Protein AF-A0A1P8BAH8-F1 (afdb_monomer)

Organism: Arabidopsis thaliana (NCBI:txid3702)

Inte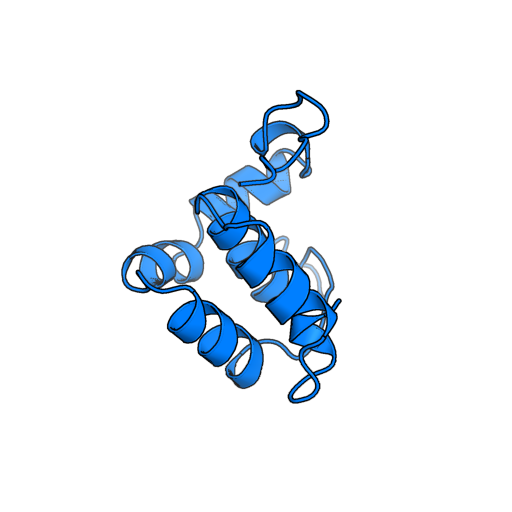rPro domains:
  IPR005037 Pre-mRNA-splicing factor 38 [PF03371] (6-97)
  IPR005037 Pre-mRNA-splicing factor 38 [PTHR23142] (10-97)

pLDDT: mean 86.55, std 8.88, range [48.34, 94.75]

Sequence (97 aa):
MAEIQSNGRAYESLLEKVLSMNILSSDYFKELYGLKTYHEVIDEIYNQVNHVEPWMGGNCRGPSTAYCLLYKFFTMKLTVKQMHGLLKHTDSPYIRA

Nearest PDB structures (foldseek):
  5f5t-assembly2_B  TM=8.851E-01  e=8.099E-03  Thermochaetoides thermophila DSM 1495
  7aav-assembly1_I  TM=8.159E-01  e=4.061E-03  Homo sapiens
  5f5u-assembly3_G  TM=8.888E-01  e=1.211E-02  Thermochaetoides thermophila DSM 1495
  7abg-assembly1_I  TM=7.846E-01  e=2.710E-02  Homo sapiens
  5o9z-assembly1_I  TM=7.991E-01  e=1.708E-01  Homo sapiens

Solvent-accessible surface area (backbone atoms only — not comparable to full-atom values): 6012 Å² total; per-residue (Å²): 131,80,73,77,84,71,92,83,67,62,71,79,74,76,48,58,67,69,54,51,54,38,32,75,67,31,67,69,45,59,58,50,68,73,54,82,51,74,65,55,51,48,52,46,41,64,74,68,42,87,60,85,48,67,47,37,86,76,93,50,86,44,50,16,67,40,45,36,52,51,51,50,51,69,75,43,90,74,49,58,68,55,54,53,46,34,66,66,45,78,91,37,76,73,65,47,107

Foldseek 3Di:
DDAPDDPPDQPCVVDDVVLSVLLVVDPLLVVCVVPDDLVSLLVQCLPQPDDQDQADPDPDRHGGPLVSSVVVVSVDPDDPVSLVCQCPPDSDPSSND

Secondary structure (DSSP, 8-state):
-------SS-GGGTS-HHHHHHHHH-HHHHHGGG--SHHHHHHHHHHH-S---SB-SSS--PBPHHHHHHHHHHHS---HHHHHHHHH--S-TTT--

Mean predicted aligned error: 5.26 Å

Structure (mmCIF, N/CA/C/O backbone):
data_AF-A0A1P8BAH8-F1
#
_entry.id   AF-A0A1P8BAH8-F1
#
loop_
_atom_site.group_PDB
_atom_site.id
_atom_site.type_symbol
_atom_site.label_atom_id
_atom_site.label_alt_id
_atom_site.label_comp_id
_atom_site.label_asym_id
_atom_site.label_entity_id
_atom_site.label_seq_id
_atom_site.pdbx_PDB_ins_code
_atom_site.Cartn_x
_atom_site.Cartn_y
_atom_site.Cartn_z
_atom_site.occupancy
_atom_site.B_iso_or_equiv
_atom_site.auth_seq_id
_atom_site.auth_comp_id
_atom_site.auth_asym_id
_atom_site.auth_atom_id
_atom_site.pdbx_PDB_model_num
ATOM 1 N N . MET A 1 1 ? -10.057 5.295 21.756 1.00 48.34 1 MET A 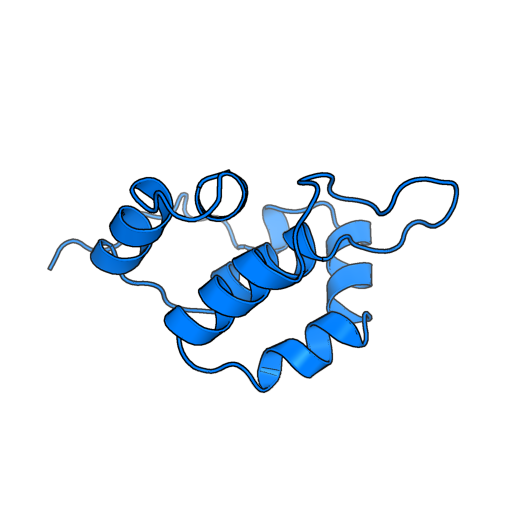N 1
ATOM 2 C CA . MET A 1 1 ? -9.680 4.678 20.466 1.00 48.34 1 MET A CA 1
ATOM 3 C C . MET A 1 1 ? -8.212 4.321 20.596 1.00 48.34 1 MET A C 1
ATOM 5 O O . MET A 1 1 ? -7.461 5.208 20.962 1.00 48.34 1 MET A O 1
ATOM 9 N N . ALA A 1 2 ? -7.821 3.054 20.453 1.00 55.12 2 ALA A N 1
ATOM 10 C CA . ALA A 1 2 ? -6.404 2.699 20.541 1.00 55.12 2 ALA A CA 1
ATOM 11 C C . ALA A 1 2 ? -5.677 3.298 19.327 1.00 55.12 2 ALA A C 1
ATOM 13 O O . ALA A 1 2 ? -6.095 3.052 18.194 1.00 55.12 2 ALA A O 1
ATOM 14 N N . GLU A 1 3 ? -4.662 4.127 19.556 1.00 59.88 3 GLU A N 1
ATOM 15 C CA . GLU A 1 3 ? -3.769 4.597 18.496 1.00 59.88 3 GLU A CA 1
ATOM 16 C C . GLU A 1 3 ? -2.856 3.451 18.053 1.00 59.88 3 GLU A C 1
ATOM 18 O O . GLU A 1 3 ? -2.470 2.601 18.858 1.00 59.88 3 GLU A O 1
ATOM 23 N N . ILE A 1 4 ? -2.525 3.404 16.759 1.00 69.06 4 ILE A N 1
ATOM 24 C CA . ILE A 1 4 ? -1.520 2.462 16.265 1.00 69.06 4 ILE A CA 1
ATOM 25 C C . ILE A 1 4 ? -0.172 2.909 16.823 1.00 69.06 4 ILE A C 1
ATOM 27 O O . ILE A 1 4 ? 0.346 3.962 16.453 1.00 69.06 4 ILE A O 1
ATOM 31 N N . GLN A 1 5 ? 0.409 2.091 17.695 1.00 72.75 5 GLN A N 1
ATOM 32 C CA . GLN A 1 5 ? 1.767 2.305 18.164 1.00 72.75 5 GLN A CA 1
ATOM 33 C C . GLN A 1 5 ? 2.738 1.915 17.044 1.00 72.75 5 GLN A C 1
ATOM 35 O O . GLN A 1 5 ? 2.954 0.735 16.773 1.00 72.75 5 GLN A O 1
ATOM 40 N N . SER A 1 6 ? 3.290 2.913 16.354 1.00 77.38 6 SER A N 1
ATOM 41 C CA . SER A 1 6 ? 4.351 2.695 15.368 1.00 77.38 6 SER A CA 1
ATOM 42 C C . SER A 1 6 ? 5.709 2.547 16.061 1.00 77.38 6 SER A C 1
ATOM 44 O O . SER A 1 6 ? 5.906 2.988 17.192 1.00 77.38 6 SER A O 1
ATOM 46 N N . ASN A 1 7 ? 6.682 1.960 15.367 1.00 79.81 7 ASN A N 1
ATOM 47 C CA . ASN A 1 7 ? 8.059 1.826 15.857 1.00 79.81 7 ASN A CA 1
ATOM 48 C C . ASN A 1 7 ? 8.857 3.153 15.835 1.00 79.81 7 ASN A C 1
ATOM 50 O O . ASN A 1 7 ? 10.075 3.133 16.012 1.00 79.81 7 ASN A O 1
ATOM 54 N N . GLY A 1 8 ? 8.196 4.289 15.573 1.00 78.56 8 GLY A N 1
ATOM 55 C CA . GLY A 1 8 ? 8.801 5.622 15.514 1.00 78.56 8 GLY A CA 1
ATOM 56 C C . GLY A 1 8 ? 9.690 5.879 14.292 1.00 78.56 8 GLY A C 1
ATOM 57 O O . GLY A 1 8 ? 10.264 6.961 14.186 1.00 78.56 8 GLY A O 1
ATOM 58 N N . ARG A 1 9 ? 9.822 4.918 13.368 1.00 83.19 9 ARG A N 1
ATOM 59 C CA . ARG A 1 9 ? 10.608 5.072 12.139 1.00 83.19 9 ARG A CA 1
ATOM 60 C C . ARG A 1 9 ? 9.723 5.532 10.986 1.00 83.19 9 ARG A C 1
ATOM 62 O O . ARG A 1 9 ? 8.567 5.132 10.879 1.00 83.19 9 ARG A O 1
ATOM 69 N N . ALA A 1 10 ? 10.287 6.343 10.092 1.00 82.69 10 ALA A N 1
ATOM 70 C CA . ALA A 1 10 ? 9.613 6.715 8.853 1.00 82.69 10 ALA A CA 1
ATOM 71 C C . ALA A 1 10 ? 9.397 5.470 7.979 1.00 82.69 10 ALA A C 1
ATOM 73 O O . ALA A 1 10 ? 10.296 4.632 7.867 1.00 82.69 10 ALA A O 1
ATOM 74 N N . TYR A 1 11 ? 8.238 5.366 7.324 1.00 81.06 11 TYR A N 1
ATOM 75 C CA . TYR A 1 11 ? 7.927 4.223 6.460 1.00 81.06 11 TYR A CA 1
ATOM 76 C C . TYR A 1 11 ? 8.916 4.081 5.290 1.00 81.06 11 TYR A C 1
ATOM 78 O O . TYR A 1 11 ? 9.225 2.969 4.878 1.00 81.06 11 TYR A O 1
ATOM 86 N N . GLU A 1 12 ? 9.498 5.192 4.829 1.00 79.31 12 GLU A N 1
ATOM 87 C CA . GLU A 1 12 ? 10.556 5.222 3.808 1.00 79.31 12 GLU A CA 1
ATOM 88 C C . GLU A 1 12 ? 11.825 4.464 4.225 1.00 79.31 12 GLU A C 1
ATOM 90 O O . GLU A 1 12 ? 12.588 4.025 3.374 1.00 79.31 12 GLU A O 1
ATOM 95 N N . SER A 1 13 ? 12.052 4.294 5.532 1.00 82.50 13 SER A N 1
ATOM 96 C CA . SER A 1 13 ? 13.193 3.543 6.072 1.00 82.50 13 SER A CA 1
ATOM 97 C C . SER A 1 13 ? 12.899 2.059 6.318 1.00 82.50 13 SER A C 1
ATOM 99 O O . SER A 1 13 ? 13.796 1.323 6.727 1.00 82.50 13 SER A O 1
ATOM 101 N N . LEU A 1 14 ? 11.651 1.618 6.113 1.00 84.94 14 LEU A N 1
ATOM 102 C CA . LEU A 1 14 ? 11.240 0.224 6.317 1.00 84.94 14 LEU A CA 1
ATOM 103 C C . LEU A 1 14 ? 11.555 -0.661 5.107 1.00 84.94 14 LEU A C 1
ATOM 105 O O . LEU A 1 14 ? 11.682 -1.873 5.260 1.00 84.94 14 LEU A O 1
ATOM 109 N N . LEU A 1 15 ? 11.677 -0.062 3.921 1.00 85.94 15 LEU A N 1
ATOM 110 C CA . LEU A 1 15 ? 12.023 -0.749 2.682 1.00 85.94 15 LEU A CA 1
ATOM 111 C C . LEU A 1 15 ? 13.432 -0.371 2.225 1.00 85.94 15 LEU A C 1
ATOM 113 O O . LEU A 1 15 ? 13.973 0.678 2.571 1.00 85.94 15 LEU A O 1
ATOM 117 N N . GLU A 1 16 ? 14.025 -1.241 1.412 1.00 88.38 16 GLU A N 1
ATOM 118 C CA . GLU A 1 16 ? 15.302 -0.961 0.764 1.00 88.38 16 GLU A CA 1
ATOM 119 C C . GLU A 1 16 ? 15.163 0.253 -0.178 1.00 88.38 16 GLU A C 1
ATOM 121 O O . GLU A 1 16 ? 14.100 0.512 -0.758 1.00 88.38 16 GLU A O 1
ATOM 126 N N . LYS A 1 17 ? 16.225 1.058 -0.279 1.00 88.25 17 LYS A N 1
ATOM 127 C CA . LYS A 1 17 ? 16.165 2.368 -0.935 1.00 88.25 17 LYS A CA 1
ATOM 128 C C . LYS A 1 17 ? 15.913 2.245 -2.437 1.00 88.25 17 LYS A C 1
ATOM 130 O O . LYS A 1 17 ? 15.089 2.990 -2.966 1.00 88.25 17 LYS A O 1
ATOM 135 N N . VAL A 1 18 ? 16.590 1.318 -3.118 1.00 89.25 18 VAL A N 1
ATOM 136 C CA . VAL A 1 18 ? 16.389 1.073 -4.553 1.00 89.25 18 VAL A CA 1
ATOM 137 C C . VAL A 1 18 ? 14.972 0.568 -4.807 1.00 89.25 18 VAL A C 1
ATOM 139 O O . VAL A 1 18 ? 14.310 1.064 -5.717 1.00 89.25 18 VAL A O 1
ATOM 142 N N . LEU A 1 19 ? 14.463 -0.338 -3.970 1.00 89.06 19 LEU A N 1
ATOM 143 C CA . LEU A 1 19 ? 13.085 -0.816 -4.071 1.00 89.06 19 LEU A CA 1
ATOM 144 C C . LEU A 1 19 ? 12.079 0.331 -3.938 1.00 89.06 19 LEU A C 1
ATOM 146 O O . LEU A 1 19 ? 11.189 0.464 -4.772 1.00 89.06 19 LEU A O 1
ATOM 150 N N . SER A 1 20 ? 12.253 1.196 -2.940 1.00 90.38 20 SER A N 1
ATOM 151 C CA . SER A 1 20 ? 11.364 2.343 -2.715 1.00 90.38 20 SER A CA 1
ATOM 152 C C . SER A 1 20 ? 11.369 3.309 -3.904 1.00 90.38 20 SER A C 1
ATOM 154 O O . SER A 1 20 ? 10.311 3.739 -4.358 1.00 90.38 20 SER A O 1
ATOM 156 N N . MET A 1 21 ? 12.548 3.601 -4.467 1.00 90.50 21 MET A N 1
ATOM 157 C CA . MET A 1 21 ? 12.664 4.424 -5.677 1.00 90.50 21 MET A CA 1
ATOM 158 C C . MET A 1 21 ? 11.958 3.783 -6.878 1.00 90.50 21 MET A C 1
ATOM 160 O O . MET A 1 21 ? 11.289 4.479 -7.646 1.00 90.50 21 MET A O 1
ATOM 164 N N . ASN A 1 22 ? 12.064 2.461 -7.020 1.00 91.25 22 ASN A N 1
ATOM 165 C CA . ASN A 1 22 ? 11.431 1.728 -8.110 1.00 91.25 22 ASN A CA 1
ATOM 166 C C . ASN A 1 22 ? 9.906 1.665 -7.948 1.00 91.25 22 ASN A C 1
ATOM 168 O O . ASN A 1 22 ? 9.200 1.822 -8.941 1.00 91.25 22 ASN A O 1
ATOM 172 N N . ILE A 1 23 ? 9.393 1.511 -6.720 1.00 92.12 23 ILE A N 1
ATOM 173 C CA . ILE A 1 23 ? 7.954 1.584 -6.418 1.00 92.12 23 ILE A CA 1
ATOM 174 C C . ILE A 1 23 ? 7.407 2.953 -6.818 1.00 92.12 23 ILE A C 1
ATOM 176 O O . ILE A 1 23 ? 6.470 3.020 -7.604 1.00 92.12 23 ILE A O 1
ATOM 180 N N . LEU A 1 24 ? 8.025 4.041 -6.350 1.00 90.56 24 LEU A N 1
ATOM 181 C CA . LEU A 1 24 ? 7.574 5.406 -6.656 1.00 90.56 24 LEU A CA 1
ATOM 182 C C . LEU A 1 24 ? 7.623 5.731 -8.158 1.00 90.56 24 LEU A C 1
ATOM 184 O O . LEU A 1 24 ? 6.828 6.531 -8.649 1.00 90.56 24 LEU A O 1
ATOM 188 N N . SER A 1 25 ? 8.550 5.111 -8.891 1.00 91.38 25 SER A N 1
ATOM 189 C CA . SER A 1 25 ? 8.682 5.290 -10.341 1.00 91.38 25 SER A CA 1
ATOM 190 C C . SER A 1 25 ? 7.706 4.426 -11.147 1.00 91.38 25 SER A C 1
ATOM 192 O O . SER A 1 25 ? 7.440 4.750 -12.306 1.00 91.38 25 SER A O 1
ATOM 194 N N . SER A 1 26 ? 7.176 3.353 -10.549 1.00 91.12 26 SER A N 1
ATOM 195 C CA . SER A 1 26 ? 6.314 2.372 -11.208 1.00 91.12 26 SER A CA 1
ATOM 196 C C . SER A 1 26 ? 4.972 2.975 -11.611 1.00 91.12 26 SER A C 1
ATOM 198 O O . SER A 1 26 ? 4.313 3.643 -10.815 1.00 91.12 26 SER A O 1
ATOM 200 N N . ASP A 1 27 ? 4.537 2.702 -12.840 1.00 92.12 27 ASP A N 1
ATOM 201 C CA . ASP A 1 27 ? 3.234 3.156 -13.332 1.00 92.12 27 ASP A CA 1
ATOM 202 C C . ASP A 1 27 ? 2.082 2.481 -12.585 1.00 92.12 27 ASP A C 1
ATOM 204 O O . ASP A 1 27 ? 1.124 3.156 -12.220 1.00 92.12 27 ASP A O 1
ATOM 208 N N . TYR A 1 28 ? 2.244 1.207 -12.210 1.00 92.69 28 TYR A N 1
ATOM 209 C CA . TYR A 1 28 ? 1.275 0.504 -11.369 1.00 92.69 28 TYR A CA 1
ATOM 210 C C . TYR A 1 28 ? 1.047 1.240 -10.043 1.00 92.69 28 TYR A C 1
ATOM 212 O O . TYR A 1 28 ? -0.085 1.501 -9.653 1.00 92.69 28 TYR A O 1
ATOM 220 N N . PHE A 1 29 ? 2.119 1.668 -9.365 1.00 93.12 29 PHE A N 1
ATOM 221 C CA . PHE A 1 29 ? 1.978 2.420 -8.116 1.00 93.12 29 PHE A CA 1
ATOM 222 C C . PHE A 1 29 ? 1.271 3.769 -8.322 1.00 93.12 29 PHE A C 1
ATOM 224 O O . PHE A 1 29 ? 0.506 4.201 -7.457 1.00 93.12 29 PHE A O 1
ATOM 231 N N . LYS A 1 30 ? 1.472 4.423 -9.474 1.00 93.56 30 LYS A N 1
ATOM 232 C CA . LYS A 1 30 ? 0.758 5.663 -9.804 1.00 93.56 30 LYS A CA 1
ATOM 233 C C . LYS A 1 30 ? -0.742 5.420 -9.988 1.00 93.56 30 LYS A C 1
ATOM 235 O O . LYS A 1 30 ? -1.549 6.231 -9.538 1.00 93.56 30 LYS A O 1
ATOM 240 N N . GLU A 1 31 ? -1.129 4.302 -10.592 1.00 93.75 31 GLU A N 1
ATOM 241 C CA . GLU A 1 31 ? -2.538 3.916 -10.741 1.00 93.75 31 GLU A CA 1
ATOM 242 C C . GLU A 1 31 ? -3.202 3.655 -9.380 1.00 93.75 31 GLU A C 1
ATOM 244 O O . GLU A 1 31 ? -4.344 4.069 -9.157 1.00 93.75 31 GLU A O 1
ATOM 249 N N . LEU A 1 32 ? -2.456 3.110 -8.408 1.00 93.50 32 LEU A N 1
ATOM 250 C CA . LEU A 1 32 ? -2.954 2.904 -7.043 1.00 93.50 32 LEU A CA 1
ATOM 251 C C . LEU A 1 32 ? -3.363 4.206 -6.336 1.00 93.50 32 LEU A C 1
ATOM 253 O O . LEU A 1 32 ? -4.108 4.142 -5.356 1.00 93.50 32 LEU A O 1
ATOM 257 N N . TYR A 1 33 ? -2.938 5.400 -6.778 1.00 89.69 33 TYR A N 1
ATOM 258 C CA . TYR A 1 33 ? -3.457 6.666 -6.229 1.00 89.69 33 TYR A CA 1
ATOM 259 C C . TYR A 1 33 ? -4.960 6.851 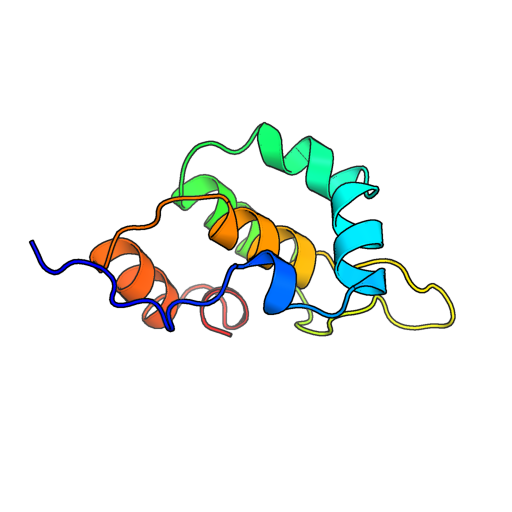-6.473 1.00 89.69 33 TYR A C 1
ATOM 261 O O . TYR A 1 33 ? -5.606 7.559 -5.696 1.00 89.69 33 TYR A O 1
ATOM 269 N N . GLY A 1 34 ? -5.522 6.195 -7.493 1.00 91.50 34 GLY A N 1
ATOM 270 C CA . GLY A 1 34 ? -6.961 6.168 -7.746 1.00 91.50 34 GLY A CA 1
ATOM 271 C C . GLY A 1 34 ? -7.748 5.453 -6.646 1.00 91.50 34 GLY A C 1
ATOM 272 O O . GLY A 1 34 ? -8.857 5.881 -6.328 1.00 91.50 34 GLY A O 1
ATOM 273 N N . LEU A 1 35 ? -7.151 4.437 -6.013 1.00 93.12 35 LEU A N 1
ATOM 274 C CA . LEU A 1 35 ? -7.764 3.681 -4.920 1.00 93.12 35 LEU A CA 1
ATOM 275 C C . LEU A 1 35 ? -7.719 4.507 -3.631 1.00 93.12 35 LEU A C 1
ATOM 277 O O . LEU A 1 35 ? -6.641 4.854 -3.122 1.00 93.12 35 LEU A O 1
ATOM 281 N N . LYS A 1 36 ? -8.891 4.854 -3.097 1.00 90.19 36 LYS A N 1
ATOM 282 C CA . LYS A 1 36 ? -9.010 5.753 -1.934 1.00 90.19 36 LYS A CA 1
ATOM 283 C C . LYS A 1 36 ? -9.406 5.012 -0.675 1.00 90.19 36 LYS A C 1
ATOM 285 O O . LYS A 1 36 ? -9.069 5.449 0.427 1.00 90.19 36 LYS A O 1
ATOM 290 N N . THR A 1 37 ? -10.136 3.918 -0.824 1.00 92.00 37 THR A N 1
ATOM 291 C CA . THR A 1 37 ? -10.671 3.162 0.296 1.00 92.00 37 THR A CA 1
ATOM 292 C C . THR A 1 37 ? -9.813 1.944 0.597 1.00 92.00 37 THR A C 1
ATOM 294 O O . THR A 1 37 ? -9.136 1.380 -0.254 1.00 92.00 37 THR A O 1
ATOM 297 N N . TYR A 1 38 ? -9.853 1.534 1.859 1.00 91.12 38 TYR A N 1
ATOM 298 C CA . TYR A 1 38 ? -9.208 0.314 2.331 1.00 91.12 38 TYR A CA 1
ATOM 299 C C . TYR A 1 38 ? -9.692 -0.938 1.582 1.00 91.12 38 TYR A C 1
ATOM 301 O O . TYR A 1 38 ? -8.883 -1.800 1.259 1.00 91.12 38 TYR A O 1
ATOM 309 N N . HIS A 1 39 ? -10.996 -1.017 1.298 1.00 92.12 39 HIS A N 1
ATOM 310 C CA . HIS A 1 39 ? -11.598 -2.164 0.622 1.00 92.12 39 HIS A CA 1
ATOM 311 C C . HIS A 1 39 ? -11.119 -2.288 -0.824 1.00 92.12 39 HIS A C 1
ATOM 313 O O . HIS A 1 39 ? -10.716 -3.369 -1.219 1.00 92.12 39 HIS A O 1
ATOM 319 N N . GLU A 1 40 ? -11.027 -1.176 -1.558 1.00 94.31 40 GLU A N 1
ATOM 320 C CA . GLU A 1 40 ? -10.487 -1.179 -2.925 1.00 94.31 40 GLU A CA 1
ATOM 321 C C . GLU A 1 40 ? -9.055 -1.727 -2.988 1.00 94.31 40 GLU A C 1
ATOM 323 O O . GLU A 1 40 ? -8.720 -2.485 -3.891 1.00 94.31 40 GLU A O 1
ATOM 328 N N . VAL A 1 41 ? -8.203 -1.380 -2.017 1.00 93.94 41 VAL A N 1
ATOM 329 C CA . VAL A 1 41 ? -6.827 -1.902 -1.974 1.00 93.94 41 VAL A CA 1
ATOM 330 C C . VAL A 1 41 ? -6.810 -3.396 -1.629 1.00 93.94 41 VAL A C 1
ATOM 332 O O . VAL A 1 41 ? -5.971 -4.125 -2.148 1.00 93.94 41 VAL A O 1
ATOM 335 N N . ILE A 1 42 ? -7.732 -3.875 -0.788 1.00 93.62 42 ILE A N 1
ATOM 336 C CA . ILE A 1 42 ? -7.886 -5.314 -0.519 1.00 93.62 42 ILE A CA 1
ATOM 337 C C . ILE A 1 42 ? -8.327 -6.071 -1.761 1.00 93.62 42 ILE A C 1
ATOM 339 O O . ILE A 1 42 ? -7.755 -7.119 -2.058 1.00 93.62 42 ILE A O 1
ATOM 343 N N . ASP A 1 43 ? -9.318 -5.548 -2.474 1.00 93.88 43 ASP A N 1
ATOM 344 C CA . ASP A 1 43 ? -9.818 -6.166 -3.696 1.00 93.88 43 ASP A CA 1
ATOM 345 C C . ASP A 1 43 ? -8.697 -6.230 -4.742 1.00 93.88 43 ASP A C 1
ATOM 347 O O . ASP A 1 43 ? -8.504 -7.255 -5.394 1.00 93.88 43 ASP A O 1
ATOM 351 N N . GLU A 1 44 ? -7.876 -5.182 -4.838 1.00 94.75 44 GLU A N 1
ATOM 352 C CA . GLU A 1 44 ? -6.693 -5.179 -5.699 1.00 94.75 44 GLU A CA 1
ATOM 353 C C . GLU A 1 44 ? -5.664 -6.244 -5.281 1.00 94.75 44 GLU A C 1
ATOM 355 O O . GLU A 1 44 ? -5.125 -6.947 -6.136 1.00 94.75 44 GLU A O 1
ATOM 360 N N . ILE A 1 45 ? -5.429 -6.438 -3.975 1.00 93.31 45 ILE A N 1
ATOM 361 C CA . ILE A 1 45 ? -4.567 -7.524 -3.474 1.00 93.31 45 ILE A CA 1
ATOM 362 C C . ILE A 1 45 ? -5.139 -8.888 -3.859 1.00 93.31 45 ILE A C 1
ATOM 364 O O . ILE A 1 45 ? -4.397 -9.753 -4.319 1.00 93.31 45 ILE A O 1
ATOM 368 N N . TYR A 1 46 ? -6.445 -9.085 -3.692 1.00 93.56 46 TYR A N 1
ATOM 369 C CA . TYR A 1 46 ? -7.111 -10.334 -4.048 1.00 93.56 46 TYR A CA 1
ATOM 370 C C . TYR A 1 46 ? -6.973 -10.652 -5.544 1.00 93.56 46 TYR A C 1
ATOM 372 O O . TYR A 1 46 ? -6.726 -11.801 -5.906 1.00 93.56 46 TYR A O 1
ATOM 380 N N . ASN A 1 47 ? -7.099 -9.635 -6.400 1.00 92.81 47 ASN A N 1
ATOM 381 C CA . ASN A 1 47 ? -7.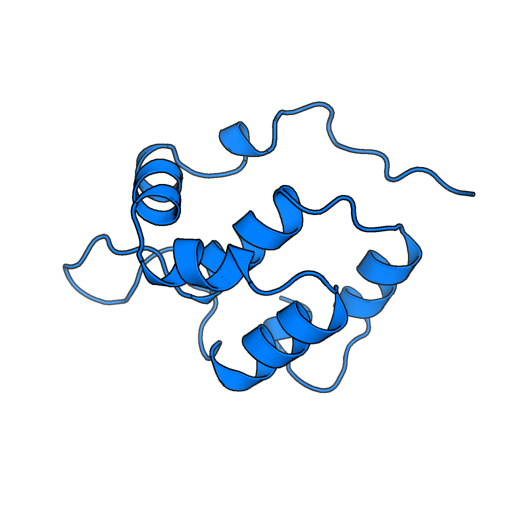100 -9.800 -7.851 1.00 92.81 47 ASN A CA 1
ATOM 382 C C . ASN A 1 47 ? -5.693 -9.906 -8.460 1.00 92.81 47 ASN A C 1
ATOM 384 O O . ASN A 1 47 ? -5.493 -10.699 -9.379 1.00 92.81 47 ASN A O 1
ATOM 388 N N . GLN A 1 48 ? -4.727 -9.111 -7.983 1.00 92.38 48 GLN A N 1
ATOM 389 C CA . GLN A 1 48 ? -3.418 -8.961 -8.638 1.00 92.38 48 GLN A CA 1
ATOM 390 C C . GLN A 1 48 ? -2.263 -9.680 -7.934 1.00 92.38 48 GLN A C 1
ATOM 392 O O . GLN A 1 48 ? -1.218 -9.900 -8.553 1.00 92.38 48 GLN A O 1
ATOM 397 N N . VAL A 1 49 ? -2.384 -10.019 -6.645 1.00 91.62 49 VAL A N 1
ATOM 398 C CA . VAL A 1 49 ? -1.259 -10.586 -5.886 1.00 91.62 49 VAL A CA 1
ATOM 399 C C . VAL A 1 49 ? -1.317 -12.108 -5.881 1.00 91.62 49 VAL A C 1
ATOM 401 O O . VAL A 1 49 ? -2.243 -12.719 -5.358 1.00 91.62 49 VAL A O 1
ATOM 404 N N . ASN A 1 50 ? -0.269 -12.723 -6.426 1.00 88.69 50 ASN A N 1
ATOM 405 C CA . ASN A 1 50 ? -0.057 -14.173 -6.455 1.00 88.69 50 ASN A CA 1
ATOM 406 C C . ASN A 1 50 ? 1.299 -14.598 -5.848 1.00 88.69 50 ASN A C 1
ATOM 408 O O . ASN A 1 50 ? 1.565 -15.790 -5.684 1.00 88.69 50 ASN A O 1
ATOM 412 N N . HIS A 1 51 ? 2.158 -13.646 -5.478 1.00 87.62 51 HIS A N 1
ATOM 413 C CA . HIS A 1 51 ? 3.409 -13.878 -4.758 1.00 87.62 51 HIS A CA 1
ATOM 414 C C . HIS A 1 51 ? 3.741 -12.669 -3.866 1.00 87.62 51 HIS 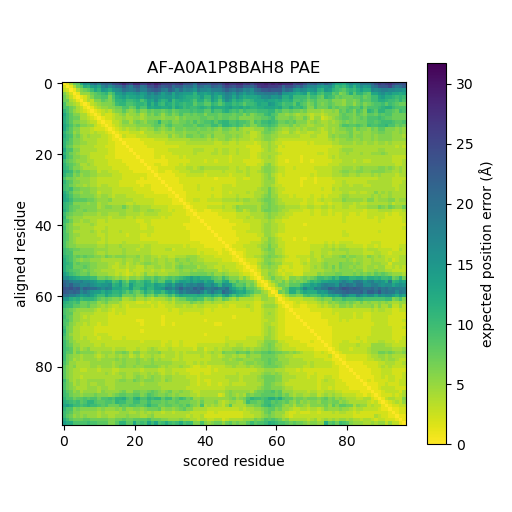A C 1
ATOM 416 O O . HIS A 1 51 ? 3.313 -11.552 -4.139 1.00 87.62 51 HIS A O 1
ATOM 422 N N . VAL A 1 52 ? 4.514 -12.887 -2.798 1.00 87.25 52 VAL A N 1
ATOM 423 C CA . VAL A 1 52 ? 4.895 -11.860 -1.796 1.00 87.25 52 VAL A CA 1
ATOM 424 C C . VAL A 1 52 ? 6.394 -11.553 -1.810 1.00 87.25 52 VAL A C 1
ATOM 426 O O . VAL A 1 52 ? 7.000 -11.204 -0.804 1.00 87.25 52 VAL A O 1
ATOM 429 N N . GLU A 1 53 ? 7.017 -11.682 -2.976 1.00 87.12 53 GLU A N 1
ATOM 430 C CA . GLU A 1 53 ? 8.433 -11.346 -3.150 1.00 87.12 53 GLU A CA 1
ATOM 431 C C . GLU A 1 53 ? 8.600 -9.836 -3.371 1.00 87.12 53 GLU A C 1
ATOM 433 O O . GLU A 1 53 ? 7.752 -9.239 -4.028 1.00 87.12 53 GLU A O 1
ATOM 438 N N . PRO A 1 54 ? 9.671 -9.193 -2.874 1.00 85.31 54 PRO A N 1
ATOM 439 C CA . PRO A 1 54 ? 9.896 -7.753 -3.061 1.00 85.31 54 PRO A CA 1
ATOM 440 C C . PRO A 1 54 ? 10.137 -7.343 -4.514 1.00 85.31 54 PRO A C 1
ATOM 442 O O . PRO A 1 54 ? 9.732 -6.261 -4.941 1.00 85.31 54 PRO A O 1
ATOM 445 N N . TRP A 1 55 ? 10.782 -8.218 -5.277 1.00 85.12 55 TRP A N 1
ATOM 446 C CA . TRP A 1 55 ? 11.140 -7.991 -6.669 1.00 85.12 55 TRP A CA 1
ATOM 447 C C . TRP A 1 55 ? 10.330 -8.926 -7.556 1.00 85.12 55 TRP A C 1
ATOM 449 O O . TRP A 1 55 ? 10.014 -10.043 -7.150 1.00 85.12 55 TRP A O 1
ATOM 459 N N . MET A 1 56 ? 10.011 -8.489 -8.771 1.00 81.12 56 MET A N 1
ATOM 460 C CA . MET A 1 56 ? 9.526 -9.417 -9.791 1.00 81.12 56 MET A CA 1
ATOM 461 C C . MET A 1 56 ? 10.626 -10.431 -10.129 1.00 81.12 56 MET A C 1
ATOM 463 O O . MET A 1 56 ? 11.799 -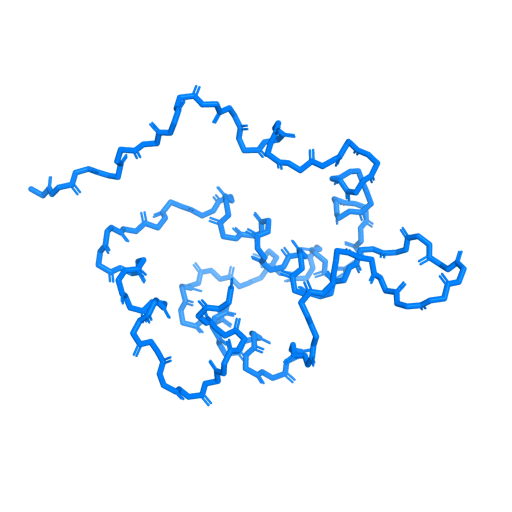10.070 -10.239 1.00 81.12 56 MET A O 1
ATOM 467 N N . GLY A 1 57 ? 10.253 -11.703 -10.281 1.00 69.88 57 GLY A N 1
ATOM 468 C CA . GLY A 1 57 ? 11.198 -12.768 -10.612 1.00 69.88 57 GLY A CA 1
ATOM 469 C C . GLY A 1 57 ? 11.964 -12.499 -11.916 1.00 69.88 57 GLY A C 1
ATOM 470 O O . GLY A 1 57 ? 11.417 -11.974 -12.886 1.00 69.88 57 GLY A O 1
ATOM 471 N N . GLY A 1 58 ? 13.244 -12.884 -11.946 1.00 67.00 58 GLY A N 1
ATOM 472 C CA . GLY A 1 58 ? 14.141 -12.706 -13.093 1.00 67.00 58 GLY A CA 1
ATOM 473 C C . GLY A 1 58 ? 15.161 -11.575 -12.911 1.00 67.00 58 GLY A C 1
ATOM 474 O O . GLY A 1 58 ? 15.448 -11.138 -11.802 1.00 67.00 58 GLY A O 1
ATOM 475 N N . ASN A 1 59 ? 15.754 -11.110 -14.014 1.00 60.72 59 ASN A N 1
ATOM 476 C CA . ASN A 1 59 ? 16.806 -10.079 -13.994 1.00 60.72 59 ASN A CA 1
ATOM 477 C C . ASN A 1 59 ? 16.249 -8.639 -13.932 1.00 60.72 59 ASN A C 1
ATOM 479 O O . ASN A 1 59 ? 17.000 -7.661 -13.935 1.00 60.72 59 ASN A O 1
ATOM 483 N N . CYS A 1 60 ? 14.925 -8.496 -13.913 1.00 64.31 60 CYS A N 1
ATOM 484 C CA . CYS A 1 60 ? 14.241 -7.216 -13.851 1.00 64.31 60 CYS A CA 1
ATOM 485 C C . CYS A 1 60 ? 14.100 -6.798 -12.386 1.00 64.31 60 CYS A C 1
ATOM 487 O O . CYS A 1 60 ? 13.281 -7.345 -11.659 1.00 64.31 60 CYS A O 1
ATOM 489 N N . ARG A 1 61 ? 14.848 -5.776 -11.953 1.00 72.94 61 ARG A N 1
ATOM 490 C CA . ARG A 1 61 ? 14.712 -5.154 -10.616 1.00 72.94 61 ARG A CA 1
ATOM 491 C C . ARG A 1 61 ? 13.419 -4.332 -10.463 1.00 72.94 61 ARG A C 1
ATOM 493 O O . ARG A 1 61 ? 13.420 -3.281 -9.827 1.00 72.94 61 ARG A O 1
ATOM 500 N N . GLY A 1 62 ? 12.327 -4.754 -11.093 1.00 83.31 62 GLY A N 1
ATOM 501 C CA . GLY A 1 62 ? 11.031 -4.101 -10.954 1.00 83.31 62 GLY A CA 1
ATOM 502 C C . GLY A 1 62 ? 10.395 -4.451 -9.606 1.00 83.31 62 GLY A C 1
ATOM 503 O O . GLY A 1 62 ? 10.586 -5.573 -9.125 1.00 83.31 62 GLY A O 1
ATOM 504 N N . PRO A 1 63 ? 9.663 -3.513 -8.986 1.00 90.12 63 PRO A N 1
ATOM 505 C CA . PRO A 1 63 ? 8.964 -3.787 -7.740 1.00 90.12 63 PRO A CA 1
ATOM 506 C C . PRO A 1 63 ? 7.805 -4.749 -8.012 1.00 90.12 63 PRO A C 1
ATOM 508 O O . PRO A 1 63 ? 7.152 -4.652 -9.053 1.00 90.12 63 PRO A O 1
ATOM 511 N N . SER A 1 64 ? 7.534 -5.672 -7.094 1.00 91.31 64 SER A N 1
ATOM 512 C CA . SER A 1 64 ? 6.355 -6.532 -7.211 1.00 91.31 64 SER A CA 1
ATOM 513 C C . SER A 1 64 ? 5.057 -5.775 -6.925 1.00 91.31 64 SER A C 1
ATOM 515 O O . SER A 1 64 ? 5.039 -4.762 -6.218 1.00 91.31 64 SER A O 1
ATOM 517 N N . THR A 1 65 ? 3.941 -6.307 -7.426 1.00 92.12 65 THR A N 1
ATOM 518 C CA . THR A 1 65 ? 2.599 -5.777 -7.140 1.00 92.12 65 THR A CA 1
ATOM 519 C C . THR A 1 65 ? 2.299 -5.790 -5.641 1.00 92.12 65 THR A C 1
ATOM 521 O O . THR A 1 65 ? 1.798 -4.795 -5.114 1.00 92.12 65 THR A O 1
ATOM 524 N N . ALA A 1 66 ? 2.696 -6.854 -4.933 1.00 92.44 66 ALA A N 1
ATOM 525 C CA . ALA A 1 66 ? 2.551 -6.977 -3.483 1.00 92.44 66 ALA A CA 1
ATOM 526 C C . ALA A 1 66 ? 3.245 -5.835 -2.725 1.00 92.44 66 ALA A C 1
ATOM 528 O O . ALA A 1 66 ? 2.642 -5.209 -1.854 1.00 92.44 66 ALA A O 1
ATOM 529 N N . TYR A 1 67 ? 4.492 -5.510 -3.079 1.00 92.81 67 TYR A N 1
ATOM 530 C CA . TYR A 1 67 ? 5.239 -4.455 -2.391 1.00 92.81 67 TYR A CA 1
ATOM 531 C C . TYR A 1 67 ? 4.787 -3.043 -2.783 1.00 92.81 67 TYR A C 1
ATOM 533 O O . TYR A 1 67 ? 4.824 -2.143 -1.942 1.00 92.81 67 TYR A O 1
ATOM 541 N N . CYS A 1 68 ? 4.285 -2.841 -4.005 1.00 93.81 68 CYS A N 1
ATOM 542 C CA . CYS A 1 68 ? 3.605 -1.597 -4.379 1.00 93.81 68 CYS A CA 1
ATOM 543 C C . CYS A 1 68 ? 2.348 -1.356 -3.522 1.00 93.81 68 CYS A C 1
ATOM 545 O O . CYS A 1 68 ? 2.154 -0.253 -3.004 1.00 93.81 68 CYS A O 1
ATOM 547 N N . LEU A 1 69 ? 1.520 -2.388 -3.325 1.00 93.8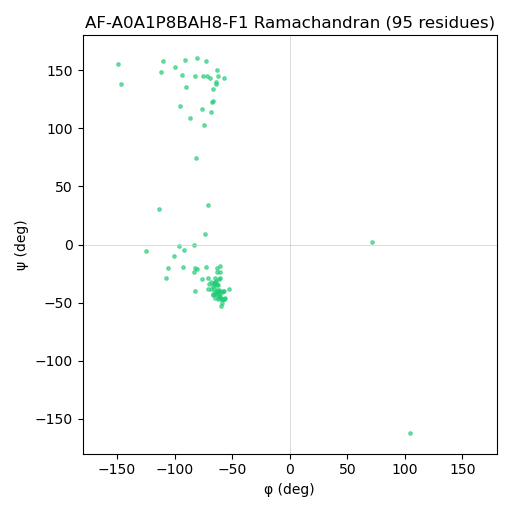8 69 L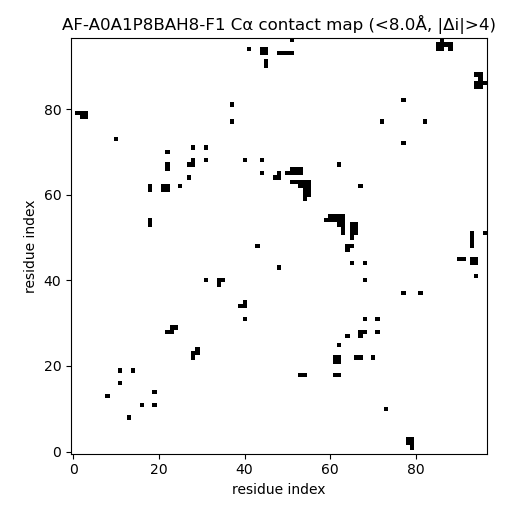EU A N 1
ATOM 548 C CA . LEU A 1 69 ? 0.309 -2.329 -2.495 1.00 93.88 69 LEU A CA 1
ATOM 549 C C . LEU A 1 69 ? 0.638 -2.166 -1.001 1.00 93.88 69 LEU A C 1
ATOM 551 O O . LEU A 1 69 ? -0.002 -1.375 -0.306 1.00 93.88 69 LEU A O 1
ATOM 555 N N . LEU A 1 70 ? 1.692 -2.825 -0.513 1.00 92.81 70 LEU A N 1
ATOM 556 C CA . LEU A 1 70 ? 2.203 -2.622 0.845 1.00 92.81 70 LEU A CA 1
ATOM 557 C C . LEU A 1 70 ? 2.628 -1.164 1.072 1.00 92.81 70 LEU A C 1
ATOM 559 O O . LEU A 1 70 ? 2.242 -0.543 2.065 1.00 92.81 70 LEU A O 1
ATOM 563 N N . TYR A 1 71 ? 3.384 -0.589 0.134 1.00 92.50 71 TYR A N 1
ATOM 564 C CA . TYR A 1 71 ? 3.795 0.810 0.222 1.00 92.50 71 TYR A CA 1
ATOM 565 C C . TYR A 1 71 ? 2.588 1.753 0.175 1.00 92.50 71 TYR A C 1
ATOM 567 O O . TYR A 1 71 ? 2.518 2.712 0.946 1.00 92.50 71 TYR A O 1
ATOM 575 N N . LYS A 1 72 ? 1.580 1.446 -0.652 1.00 92.44 72 LYS A N 1
ATOM 576 C CA . LYS A 1 72 ? 0.301 2.166 -0.657 1.00 92.44 72 LYS A CA 1
ATOM 577 C C . LYS A 1 72 ? -0.340 2.154 0.733 1.00 92.44 72 LYS A C 1
ATOM 579 O O . LYS A 1 72 ? -0.722 3.225 1.206 1.00 92.44 72 LYS A O 1
ATOM 584 N N . PHE A 1 73 ? -0.387 1.018 1.430 1.00 91.25 73 PHE A N 1
ATOM 585 C CA . PHE A 1 73 ? -0.904 0.978 2.801 1.00 91.25 73 PHE A CA 1
ATOM 586 C C . PHE A 1 73 ? -0.103 1.827 3.787 1.00 91.25 73 PHE A C 1
ATOM 588 O O . PHE A 1 73 ? -0.715 2.439 4.655 1.00 91.25 73 PHE A O 1
ATOM 595 N N . PHE A 1 74 ? 1.220 1.942 3.644 1.00 89.38 74 PHE A N 1
ATOM 596 C CA . PHE A 1 74 ? 2.012 2.844 4.490 1.00 89.38 74 PHE A CA 1
ATOM 597 C C . PHE A 1 74 ? 1.687 4.322 4.267 1.00 89.38 74 PHE A C 1
ATOM 599 O O . PHE A 1 74 ? 1.720 5.109 5.213 1.00 89.38 74 PHE A O 1
ATOM 606 N N . THR A 1 75 ? 1.332 4.706 3.038 1.00 88.19 75 THR A N 1
ATOM 607 C CA . THR A 1 75 ? 0.861 6.073 2.756 1.00 88.19 75 THR A CA 1
ATOM 608 C C . THR A 1 75 ? -0.555 6.331 3.285 1.00 88.19 75 THR A C 1
ATOM 610 O O . THR A 1 75 ? -0.947 7.483 3.481 1.00 88.19 75 THR A O 1
ATOM 613 N N . MET A 1 76 ? -1.327 5.272 3.549 1.00 87.56 76 MET A N 1
ATOM 614 C CA . MET A 1 76 ? -2.678 5.355 4.095 1.00 87.56 76 MET A CA 1
ATOM 615 C C . MET A 1 76 ? -2.654 5.324 5.627 1.00 87.56 76 MET A C 1
ATOM 617 O O . MET A 1 76 ? -2.008 4.496 6.261 1.00 87.56 76 MET A O 1
ATOM 621 N N . LYS A 1 77 ? -3.432 6.203 6.261 1.00 84.62 77 LYS A N 1
ATOM 622 C CA . LYS A 1 77 ? -3.608 6.200 7.722 1.00 84.62 77 LYS A CA 1
ATOM 623 C C . LYS A 1 77 ? -4.644 5.153 8.130 1.00 84.62 77 LYS A C 1
ATOM 625 O O . LYS A 1 77 ? -5.783 5.495 8.444 1.00 84.62 77 LYS A O 1
ATOM 630 N N . LEU A 1 78 ? -4.261 3.878 8.078 1.00 87.19 78 LEU A N 1
ATOM 631 C CA . LEU A 1 78 ? -5.126 2.779 8.505 1.00 87.19 78 LEU A CA 1
ATOM 632 C C . LEU A 1 78 ? -5.456 2.884 9.997 1.00 87.19 78 LEU A C 1
ATOM 634 O O . LEU A 1 78 ? -4.676 3.383 10.803 1.00 87.19 78 LEU A O 1
ATOM 638 N N . THR A 1 79 ? -6.632 2.396 10.374 1.00 89.31 79 THR A N 1
ATOM 639 C CA . THR A 1 79 ? -7.049 2.276 11.775 1.00 89.31 79 THR A CA 1
ATOM 640 C C . THR A 1 79 ? -6.665 0.912 12.344 1.00 89.31 79 THR A C 1
ATOM 642 O O . THR A 1 79 ? -6.550 -0.071 11.611 1.00 89.31 79 THR A O 1
ATOM 645 N N . VAL A 1 80 ? -6.570 0.805 13.675 1.00 87.50 80 VAL A N 1
ATOM 646 C CA . VAL A 1 80 ? -6.334 -0.483 14.359 1.00 87.50 80 VAL A CA 1
ATOM 647 C C . VAL A 1 80 ? -7.349 -1.545 13.921 1.00 87.50 80 VAL A C 1
ATOM 649 O O . VAL A 1 80 ? -6.986 -2.702 13.732 1.00 87.50 80 VAL A O 1
ATOM 652 N N . LYS A 1 81 ? -8.618 -1.167 13.714 1.00 88.69 81 LYS A N 1
ATOM 653 C CA . LYS A 1 81 ? -9.662 -2.096 13.255 1.00 88.69 81 LYS A CA 1
ATOM 654 C C . LYS A 1 81 ? -9.392 -2.621 11.845 1.00 88.69 81 LYS A C 1
ATOM 656 O O . LYS A 1 81 ? -9.555 -3.812 11.621 1.00 88.69 81 LYS A O 1
ATOM 661 N N . GLN A 1 82 ? -8.961 -1.756 10.927 1.00 89.69 82 GLN A N 1
ATOM 662 C CA . GLN A 1 82 ? -8.598 -2.152 9.563 1.00 89.69 82 GLN A CA 1
ATOM 663 C C . GLN A 1 82 ? -7.374 -3.068 9.555 1.00 89.69 82 GLN A C 1
ATOM 665 O O . GLN A 1 82 ? -7.394 -4.089 8.883 1.00 89.69 82 GLN A O 1
ATOM 670 N N . MET A 1 83 ? -6.360 -2.784 10.377 1.00 89.12 83 MET A N 1
ATOM 671 C CA . MET A 1 83 ? -5.211 -3.687 10.514 1.00 89.12 83 MET A CA 1
ATOM 672 C C . MET A 1 83 ? -5.615 -5.072 11.029 1.00 89.12 83 MET A C 1
ATOM 674 O O . MET A 1 83 ? -5.198 -6.0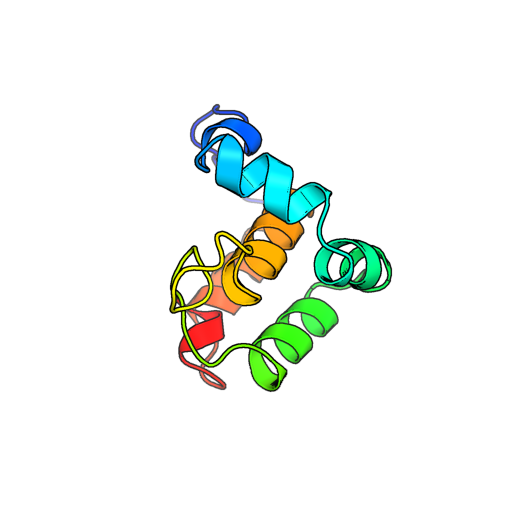85 10.478 1.00 89.12 83 MET A O 1
ATOM 678 N N . HIS A 1 84 ? -6.475 -5.134 12.050 1.00 89.50 84 HIS A N 1
ATOM 679 C CA . HIS A 1 84 ? -7.020 -6.415 12.510 1.00 89.50 84 HIS A CA 1
ATOM 680 C C . HIS A 1 84 ? -7.883 -7.100 11.442 1.00 89.50 84 HIS A C 1
ATOM 682 O O . HIS A 1 84 ? -7.930 -8.326 11.409 1.00 89.50 84 HIS A O 1
ATOM 688 N N . GLY A 1 85 ? -8.558 -6.322 10.592 1.00 89.81 85 GLY A N 1
ATOM 689 C CA . GLY A 1 85 ? -9.306 -6.813 9.438 1.00 89.81 85 GLY A CA 1
ATOM 690 C C . GLY A 1 85 ? -8.409 -7.515 8.422 1.00 89.81 85 GLY A C 1
ATOM 691 O O . GLY A 1 85 ? -8.730 -8.632 8.036 1.00 89.81 85 GLY A O 1
ATOM 692 N N . LEU A 1 86 ? -7.264 -6.918 8.066 1.00 90.06 86 LEU A N 1
ATOM 693 C CA . LEU A 1 86 ? -6.270 -7.526 7.166 1.00 90.06 86 LEU A CA 1
ATOM 694 C C . LEU A 1 86 ? -5.759 -8.859 7.714 1.00 90.06 86 LEU A C 1
ATOM 696 O O . LEU A 1 86 ? -5.811 -9.878 7.034 1.00 90.06 86 LEU A O 1
ATOM 700 N N . LEU A 1 87 ? -5.343 -8.873 8.983 1.00 88.56 87 LEU A N 1
ATOM 701 C CA . LEU A 1 87 ? -4.770 -10.064 9.620 1.00 88.56 87 LEU A CA 1
ATOM 702 C C . LEU A 1 87 ? -5.765 -11.226 9.749 1.00 88.56 87 LEU A C 1
ATOM 704 O O . LEU A 1 87 ? -5.362 -12.387 9.785 1.00 88.56 87 LEU A O 1
ATOM 708 N N . LYS A 1 88 ? -7.062 -10.923 9.857 1.00 89.12 88 LYS A N 1
ATOM 709 C CA . LYS A 1 88 ? -8.133 -11.923 9.979 1.00 89.12 88 LYS A CA 1
ATOM 710 C C . LYS A 1 88 ? -8.800 -12.252 8.646 1.00 89.12 88 LYS A C 1
ATOM 712 O O . LYS A 1 88 ? -9.707 -13.081 8.637 1.00 89.12 88 LYS A O 1
ATOM 717 N N . HIS A 1 89 ? -8.391 -11.614 7.552 1.00 89.38 89 HIS A N 1
ATOM 718 C CA . HIS A 1 89 ? -9.025 -11.802 6.257 1.00 89.38 89 HIS A CA 1
ATOM 719 C C . HIS A 1 89 ? -8.789 -13.229 5.754 1.00 89.38 89 HIS A C 1
ATOM 721 O O . HIS A 1 89 ? -7.650 -13.690 5.655 1.00 89.38 89 HIS A O 1
ATOM 727 N N . THR A 1 90 ? -9.870 -13.947 5.458 1.00 87.31 90 THR A N 1
ATOM 728 C CA . THR A 1 90 ? -9.816 -15.354 5.029 1.00 87.31 90 THR A CA 1
ATOM 729 C C . THR A 1 90 ? -9.770 -15.523 3.519 1.00 87.31 90 THR A C 1
ATOM 731 O O . THR A 1 90 ? -9.366 -16.581 3.048 1.00 87.31 90 THR A O 1
ATOM 734 N N . ASP A 1 91 ? -10.168 -14.493 2.774 1.00 86.25 91 ASP A N 1
ATOM 735 C CA . ASP A 1 91 ? -10.456 -14.622 1.342 1.00 86.25 91 ASP A CA 1
ATOM 736 C C . ASP A 1 91 ? -9.209 -14.905 0.505 1.00 86.25 91 ASP A C 1
ATOM 738 O O . ASP A 1 91 ? -9.281 -15.628 -0.484 1.00 86.25 91 ASP A O 1
ATOM 742 N N . SER A 1 92 ? -8.047 -14.394 0.917 1.00 85.56 92 SER A N 1
ATOM 743 C CA . SER A 1 92 ? -6.777 -14.695 0.263 1.00 85.56 92 SER A CA 1
ATOM 744 C C . SER A 1 92 ? -5.628 -14.727 1.271 1.00 85.56 92 SER A C 1
ATOM 746 O O . SER A 1 92 ? -5.542 -13.851 2.139 1.00 85.56 92 SER A O 1
ATOM 748 N N . PRO A 1 93 ? -4.701 -15.699 1.156 1.00 87.56 93 PRO A N 1
ATOM 749 C CA . PRO A 1 93 ? -3.512 -15.747 1.996 1.00 87.56 93 PRO A CA 1
ATOM 750 C C . PRO A 1 93 ? -2.591 -14.536 1.788 1.00 87.56 93 PRO A C 1
ATOM 752 O O . PRO A 1 93 ? -1.804 -14.248 2.683 1.00 87.56 93 PRO A O 1
ATOM 755 N N . TYR A 1 94 ? -2.697 -13.823 0.662 1.00 90.31 94 TYR A N 1
ATOM 756 C CA . TYR A 1 94 ? -1.869 -12.652 0.359 1.00 90.31 94 TYR A CA 1
ATOM 757 C C . TYR A 1 94 ? -2.355 -11.369 1.040 1.00 90.31 94 TYR A C 1
ATOM 759 O O . TYR A 1 94 ? -1.569 -10.453 1.231 1.00 90.31 94 TYR A O 1
ATOM 767 N N . ILE A 1 95 ? -3.625 -11.305 1.457 1.00 89.44 95 ILE A N 1
ATOM 768 C CA . ILE A 1 95 ? -4.161 -10.154 2.207 1.00 89.44 95 ILE A CA 1
ATOM 769 C C . ILE A 1 95 ? -3.585 -10.110 3.633 1.00 89.44 95 ILE A C 1
ATOM 771 O O . ILE A 1 95 ? -3.453 -9.043 4.230 1.00 89.44 95 ILE A O 1
ATOM 775 N N . ARG A 1 96 ? -3.241 -11.281 4.179 1.00 89.62 96 ARG A N 1
ATOM 776 C CA . ARG A 1 96 ? -2.751 -11.459 5.554 1.00 89.62 96 ARG A CA 1
ATOM 777 C C . ARG A 1 96 ? -1.228 -11.604 5.674 1.00 89.62 96 ARG A C 1
ATOM 779 O O . ARG A 1 96 ? -0.745 -11.695 6.801 1.00 89.62 96 ARG A O 1
ATOM 786 N N . ALA A 1 97 ? -0.526 -11.761 4.551 1.00 80.38 97 ALA A N 1
ATOM 787 C CA . ALA A 1 97 ? 0.912 -12.039 4.492 1.00 80.38 97 ALA A CA 1
ATOM 788 C C . ALA A 1 97 ? 1.736 -10.767 4.713 1.00 80.38 97 ALA A C 1
ATOM 790 O O . ALA A 1 97 ? 2.770 -10.877 5.407 1.00 80.38 97 ALA A O 1
#

Radius of gyration: 13.53 Å; Cα contacts (8 Å, |Δi|>4): 89; chains: 1; bounding box: 28×22×34 Å